Protein AF-A0A7H9E977-F1 (afdb_monomer)

InterPro domains:
  IPR008254 Flavodoxin/nitric oxide synthase [PF12682] (4-131)
  IPR029039 Flavoprotein-like superfamily [G3DSA:3.40.50.360] (1-147)
  IPR029039 Flavoprotein-like superfamily [SSF52218] (1-100)

pLDDT: mean 93.68, std 6.06, range [58.22, 98.62]

Secondary structure (DSSP, 8-state):
---EEEEE--SSSHHHHHHHHHHHHHT-EEEE--B-TTSS-SSHHHHHHHHHHHHHH--PPPB-S----GGG-SEEEEEEEEETTEE-HHHHHHHHHTTT--SEEEEEEE-SSSSHHHHHHHHHHHHTTSEEEEEEES-HHHHHHHH-

Structure (mmCIF, N/CA/C/O backbone):
data_AF-A0A7H9E977-F1
#
_entry.id   AF-A0A7H9E977-F1
#
loop_
_atom_site.group_PDB
_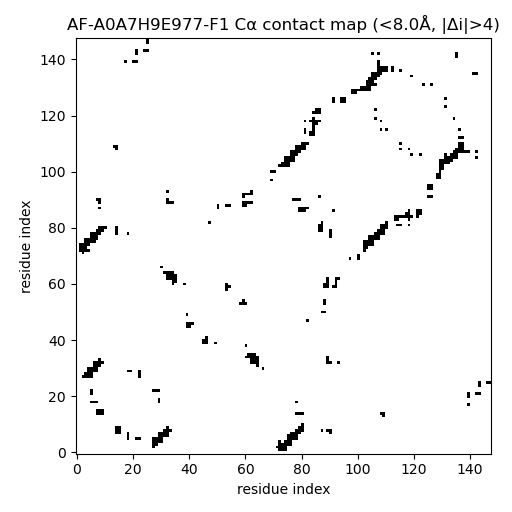atom_site.id
_atom_site.type_symbol
_atom_site.label_atom_id
_atom_site.label_alt_id
_atom_site.label_comp_id
_atom_site.label_asym_id
_atom_site.label_entity_id
_atom_site.label_seq_id
_atom_site.pdbx_PDB_ins_code
_atom_site.Cartn_x
_atom_site.Cartn_y
_atom_site.Cartn_z
_atom_site.occupancy
_atom_site.B_iso_or_equiv
_atom_site.auth_seq_id
_atom_site.auth_comp_id
_atom_site.auth_asym_id
_atom_site.auth_atom_id
_atom_site.pdbx_PDB_model_num
ATOM 1 N N . MET A 1 1 ? -16.018 -0.946 19.462 1.00 58.22 1 MET A N 1
ATOM 2 C CA . MET A 1 1 ? -14.561 -0.919 19.210 1.00 58.22 1 MET A CA 1
ATOM 3 C C . MET A 1 1 ? -14.410 -0.985 17.707 1.00 58.22 1 MET A C 1
ATOM 5 O O . MET A 1 1 ? -15.083 -1.826 17.132 1.00 58.22 1 MET A O 1
ATOM 9 N N . THR A 1 2 ? -13.644 -0.088 17.088 1.00 81.06 2 THR A N 1
ATOM 10 C CA . THR A 1 2 ? -13.470 -0.091 15.628 1.00 81.06 2 THR A CA 1
ATOM 11 C C . THR A 1 2 ? -12.459 -1.158 15.230 1.00 81.06 2 THR A C 1
ATOM 13 O O . THR A 1 2 ? -11.313 -1.094 15.681 1.00 81.0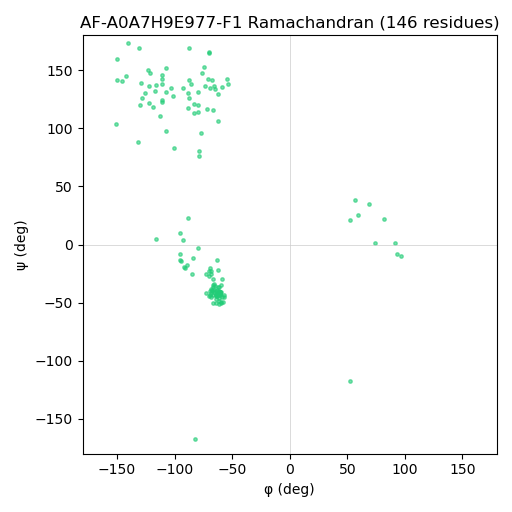6 2 THR A O 1
ATOM 16 N N . ASN A 1 3 ? -12.853 -2.128 14.409 1.00 92.81 3 ASN A N 1
ATOM 17 C CA . ASN A 1 3 ? -11.943 -3.149 13.908 1.00 92.81 3 ASN A CA 1
ATOM 18 C C . ASN A 1 3 ? -11.181 -2.608 12.694 1.00 92.81 3 ASN A C 1
ATOM 20 O O . ASN A 1 3 ? -11.779 -2.197 11.702 1.00 92.81 3 ASN A O 1
ATOM 24 N N . THR A 1 4 ? -9.853 -2.583 12.783 1.00 95.69 4 THR A N 1
ATOM 25 C CA . THR A 1 4 ? -8.988 -2.012 11.745 1.00 95.69 4 THR A CA 1
ATOM 26 C C . THR A 1 4 ? -8.109 -3.097 11.141 1.00 95.69 4 THR A C 1
ATOM 28 O O . THR A 1 4 ? -7.522 -3.902 11.869 1.00 95.69 4 THR A O 1
ATOM 31 N N . LEU A 1 5 ? -7.975 -3.078 9.817 1.00 97.25 5 LEU A N 1
ATOM 32 C CA . LEU A 1 5 ? -6.972 -3.841 9.084 1.00 97.25 5 LEU A CA 1
ATOM 33 C C . LEU A 1 5 ? -5.833 -2.920 8.654 1.00 97.25 5 LEU A C 1
ATOM 35 O O . LEU A 1 5 ? -6.070 -1.843 8.118 1.00 97.25 5 LEU A O 1
ATOM 39 N N . VAL A 1 6 ? -4.593 -3.358 8.836 1.00 97.62 6 VAL A N 1
ATOM 40 C CA . VAL A 1 6 ? -3.413 -2.730 8.238 1.00 97.62 6 VAL A CA 1
ATOM 41 C C . VAL A 1 6 ? -2.911 -3.643 7.130 1.00 97.62 6 VAL A C 1
ATOM 43 O O . VAL A 1 6 ? -2.215 -4.623 7.388 1.00 97.62 6 VAL A O 1
ATOM 46 N N . ALA A 1 7 ? -3.293 -3.333 5.896 1.00 98.38 7 ALA A N 1
ATOM 47 C CA . ALA A 1 7 ? -2.808 -3.991 4.695 1.00 98.38 7 ALA A CA 1
ATOM 48 C C . ALA A 1 7 ? -1.545 -3.278 4.201 1.00 98.38 7 ALA A C 1
ATOM 50 O O . ALA A 1 7 ? -1.536 -2.054 4.079 1.00 98.38 7 ALA A O 1
ATOM 51 N N . TYR A 1 8 ? -0.469 -4.009 3.908 1.00 98.56 8 TYR A N 1
ATOM 52 C CA . TYR A 1 8 ? 0.758 -3.384 3.420 1.00 98.56 8 TYR A CA 1
ATOM 53 C C . TYR A 1 8 ? 1.484 -4.199 2.357 1.00 98.56 8 TYR A C 1
ATOM 55 O O . TYR A 1 8 ? 1.553 -5.420 2.440 1.00 98.56 8 TYR A O 1
ATOM 63 N N . TYR A 1 9 ? 2.107 -3.511 1.404 1.00 98.31 9 TYR A N 1
ATOM 64 C CA . TYR A 1 9 ? 3.117 -4.084 0.513 1.00 98.31 9 TYR A CA 1
ATOM 65 C C . TYR A 1 9 ? 4.488 -3.494 0.838 1.00 98.31 9 TYR A C 1
ATOM 67 O O . TYR A 1 9 ? 4.602 -2.309 1.145 1.00 98.31 9 TYR A O 1
ATOM 75 N N . SER A 1 10 ? 5.549 -4.298 0.764 1.00 96.69 10 SER A N 1
ATOM 76 C CA . SER A 1 10 ? 6.894 -3.848 1.118 1.00 96.69 10 SER A CA 1
ATOM 77 C C . SER A 1 10 ? 7.973 -4.599 0.342 1.00 96.69 10 SER A C 1
ATOM 79 O O . SER A 1 10 ? 8.344 -5.703 0.725 1.00 96.69 10 SER A O 1
ATOM 81 N N . LEU A 1 11 ? 8.554 -3.959 -0.678 1.00 94.19 11 LEU A N 1
ATOM 82 C CA . LEU A 1 11 ? 9.637 -4.559 -1.468 1.00 94.19 11 LEU A CA 1
ATOM 83 C C . LEU A 1 11 ? 10.948 -4.709 -0.671 1.00 94.19 11 LEU A C 1
ATOM 85 O O . LEU A 1 11 ? 11.598 -5.743 -0.738 1.00 94.19 11 LEU A O 1
ATOM 89 N N . THR A 1 12 ? 11.339 -3.688 0.102 1.00 91.75 12 THR A N 1
ATOM 90 C CA . THR A 1 12 ? 12.651 -3.633 0.792 1.00 91.75 12 THR A CA 1
ATOM 91 C C . THR A 1 12 ? 12.562 -3.617 2.322 1.00 91.75 12 THR A C 1
ATOM 93 O O . THR A 1 12 ? 13.568 -3.488 3.014 1.00 91.75 12 THR A O 1
ATOM 96 N N . GLY A 1 13 ? 11.357 -3.745 2.879 1.00 94.06 13 GLY A N 1
ATOM 97 C CA . GLY A 1 13 ? 11.123 -3.868 4.325 1.00 94.06 13 GLY A CA 1
ATOM 98 C C . GLY A 1 13 ? 10.771 -2.567 5.057 1.00 94.06 13 GLY A C 1
ATOM 99 O O . GLY A 1 13 ? 10.369 -2.628 6.217 1.00 94.06 13 GLY A O 1
ATOM 100 N N . ASN A 1 14 ? 10.882 -1.396 4.423 1.00 92.56 14 ASN A N 1
ATOM 101 C CA . ASN A 1 14 ? 10.586 -0.114 5.083 1.00 92.56 14 ASN A CA 1
ATOM 102 C C . ASN A 1 14 ? 9.098 0.033 5.426 1.00 92.56 14 ASN A C 1
ATOM 104 O O . ASN A 1 14 ? 8.751 0.291 6.577 1.00 92.56 14 ASN A O 1
ATOM 108 N N . THR A 1 15 ? 8.216 -0.212 4.458 1.00 95.44 15 THR A N 1
ATOM 109 C CA . THR A 1 15 ? 6.762 -0.155 4.666 1.00 95.44 15 THR A CA 1
ATOM 110 C C . THR A 1 15 ? 6.300 -1.197 5.684 1.00 95.44 15 THR A C 1
ATOM 112 O O . THR A 1 15 ? 5.456 -0.899 6.525 1.00 95.44 15 THR A O 1
ATOM 115 N N . LYS A 1 16 ? 6.923 -2.387 5.691 1.00 96.69 16 LYS A N 1
ATOM 116 C CA . LYS A 1 16 ? 6.665 -3.430 6.695 1.00 96.69 16 LYS A CA 1
ATOM 117 C C . LYS A 1 16 ? 6.902 -2.925 8.116 1.00 96.69 16 LYS A C 1
ATOM 119 O O . LYS A 1 16 ? 6.070 -3.170 8.984 1.00 96.69 16 LYS A O 1
ATOM 124 N N . LYS A 1 17 ? 8.009 -2.218 8.363 1.00 94.00 17 LYS A N 1
ATOM 125 C CA . LYS A 1 17 ? 8.326 -1.676 9.696 1.00 94.00 17 LYS A CA 1
ATOM 126 C C . LYS A 1 17 ? 7.235 -0.723 10.189 1.00 94.00 17 LYS A C 1
ATOM 128 O O . LYS A 1 17 ? 6.720 -0.933 11.281 1.00 94.00 17 LYS A O 1
ATOM 133 N N . ILE A 1 18 ? 6.835 0.241 9.357 1.00 92.62 18 ILE A N 1
ATOM 134 C CA . ILE A 1 18 ? 5.792 1.221 9.701 1.00 92.62 18 ILE A CA 1
ATOM 135 C C . ILE A 1 18 ? 4.431 0.544 9.914 1.00 92.62 18 ILE A C 1
ATOM 137 O O . ILE A 1 18 ? 3.752 0.826 10.897 1.00 92.62 18 ILE A O 1
ATOM 141 N N . ALA A 1 19 ? 4.045 -0.400 9.053 1.00 95.38 19 ALA A N 1
ATOM 142 C CA . ALA A 1 19 ? 2.784 -1.127 9.204 1.00 95.38 19 ALA A CA 1
ATOM 143 C C . ALA A 1 19 ? 2.718 -1.918 10.526 1.00 95.38 19 ALA A C 1
ATOM 145 O O . ALA A 1 19 ? 1.695 -1.904 11.212 1.00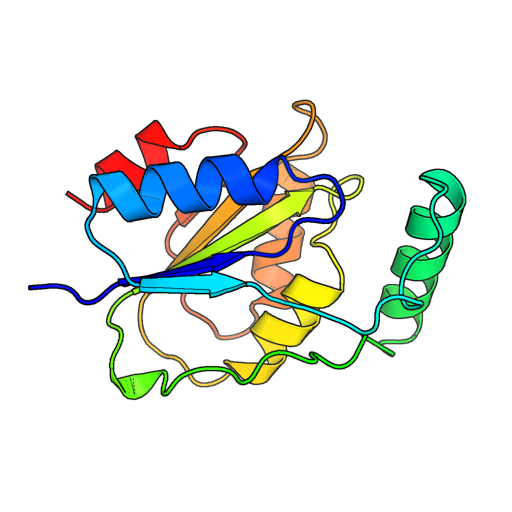 95.38 19 ALA A O 1
ATOM 146 N N . ASN A 1 20 ? 3.825 -2.563 10.913 1.00 95.38 20 ASN A N 1
ATOM 147 C CA . ASN A 1 20 ? 3.931 -3.274 12.189 1.00 95.38 20 ASN A CA 1
ATOM 148 C C . ASN A 1 20 ? 3.858 -2.323 13.390 1.00 95.38 20 ASN A C 1
ATOM 150 O O . ASN A 1 20 ? 3.216 -2.647 14.387 1.00 95.38 20 ASN A O 1
ATOM 154 N N . GLU A 1 21 ? 4.505 -1.161 13.306 1.00 93.62 21 GLU A N 1
ATOM 155 C CA . GLU A 1 21 ? 4.466 -0.146 14.360 1.00 93.62 21 GLU A CA 1
ATOM 156 C C . GLU A 1 21 ? 3.041 0.356 14.600 1.00 93.62 21 GLU A C 1
ATOM 158 O O . GLU A 1 21 ? 2.548 0.286 15.726 1.00 93.62 21 GLU A O 1
ATOM 163 N N . ILE A 1 22 ? 2.348 0.761 13.532 1.00 92.56 22 ILE A N 1
ATOM 164 C CA . ILE A 1 22 ? 0.958 1.218 13.604 1.00 92.56 22 ILE A CA 1
ATOM 165 C C . ILE A 1 22 ? 0.078 0.124 14.202 1.00 92.56 22 ILE A C 1
ATOM 167 O O . ILE A 1 22 ? -0.654 0.378 15.158 1.00 92.56 22 ILE A O 1
ATOM 171 N N . SER A 1 23 ? 0.189 -1.105 13.685 1.00 94.00 23 SER A N 1
ATOM 172 C CA . SER A 1 23 ? -0.627 -2.226 14.150 1.00 94.00 23 SER A CA 1
ATOM 173 C C . SER A 1 23 ? -0.419 -2.533 15.629 1.00 94.00 23 SER A C 1
ATOM 175 O O . SER A 1 23 ? -1.392 -2.732 16.358 1.00 94.00 23 SER A O 1
ATOM 177 N N . LYS A 1 24 ? 0.828 -2.475 16.105 1.00 93.88 24 LYS A N 1
ATOM 178 C CA . LYS A 1 24 ? 1.157 -2.660 17.519 1.00 93.88 24 LYS A CA 1
ATOM 179 C C . LYS A 1 24 ? 0.542 -1.580 18.410 1.00 93.88 24 LYS A C 1
ATOM 181 O O . LYS A 1 24 ? 0.115 -1.898 19.516 1.00 93.88 24 LYS A O 1
ATOM 186 N N . VAL A 1 25 ? 0.523 -0.324 17.961 1.00 93.25 25 VAL A N 1
ATOM 187 C CA . VAL A 1 25 ? 0.008 0.801 18.757 1.00 93.25 25 VAL A CA 1
ATOM 188 C C . VAL A 1 25 ? -1.515 0.764 18.867 1.00 93.25 25 VAL A C 1
ATOM 190 O O . VAL A 1 25 ? -2.045 0.994 19.951 1.00 93.25 25 VAL A O 1
ATOM 193 N N . ILE A 1 26 ? -2.217 0.456 17.774 1.00 91.38 26 ILE A N 1
ATOM 194 C CA . ILE A 1 26 ? -3.690 0.495 17.740 1.00 91.38 26 ILE A CA 1
ATOM 195 C C . ILE A 1 26 ? -4.348 -0.867 18.014 1.00 91.38 26 ILE A C 1
ATOM 197 O O . ILE A 1 26 ? -5.567 -0.939 18.137 1.00 91.38 26 ILE A O 1
ATOM 201 N N . GLY A 1 27 ? -3.566 -1.950 18.089 1.00 93.12 27 GLY A N 1
ATOM 202 C CA . GLY A 1 27 ? -4.076 -3.309 18.295 1.00 93.12 27 GLY A CA 1
ATOM 203 C C . GLY A 1 27 ? -4.865 -3.863 17.102 1.00 93.12 27 GLY A C 1
ATOM 204 O O . GLY A 1 27 ? -5.849 -4.571 17.299 1.00 93.12 27 GLY A O 1
ATOM 205 N N . SER A 1 28 ? -4.470 -3.523 15.872 1.00 94.12 28 SER A N 1
ATOM 206 C CA . SER A 1 28 ? -5.166 -3.935 14.643 1.00 94.12 28 SER A CA 1
ATOM 207 C C . SER A 1 28 ? -4.697 -5.284 14.100 1.00 94.12 28 SER A C 1
ATOM 209 O O . SER A 1 28 ? -3.657 -5.816 14.491 1.00 94.12 28 SER A O 1
ATOM 211 N N . ASN A 1 29 ? -5.438 -5.824 13.130 1.00 96.00 29 ASN A N 1
ATOM 212 C CA . ASN A 1 29 ? -4.953 -6.932 12.312 1.00 96.00 29 ASN A CA 1
ATOM 213 C C . ASN A 1 29 ? -3.942 -6.434 11.277 1.00 96.00 29 ASN A C 1
ATOM 215 O O . ASN A 1 29 ? -4.061 -5.324 10.761 1.00 96.00 29 ASN A O 1
ATOM 219 N N . LEU A 1 30 ? -2.973 -7.284 10.947 1.00 97.12 30 LEU A N 1
ATOM 220 C CA . LEU A 1 30 ? -1.939 -6.997 9.964 1.00 97.12 30 LEU A CA 1
ATOM 221 C C . LEU A 1 30 ? -2.061 -7.975 8.792 1.00 97.12 30 LEU A C 1
ATOM 223 O O . LEU A 1 30 ? -2.157 -9.184 9.001 1.00 97.12 30 LEU A O 1
ATOM 227 N N . PHE A 1 31 ? -2.030 -7.453 7.570 1.00 98.31 31 PHE A N 1
ATOM 228 C CA . PHE A 1 31 ? -2.097 -8.229 6.338 1.00 98.31 31 PHE A CA 1
ATOM 229 C C . PHE A 1 31 ? -0.980 -7.813 5.381 1.00 98.31 31 PHE A C 1
ATOM 231 O O . PHE A 1 31 ? -0.887 -6.657 4.972 1.00 98.31 31 PHE A O 1
ATOM 238 N N . GLU A 1 32 ? -0.119 -8.763 5.020 1.00 98.44 32 GLU A N 1
ATOM 239 C CA . GLU A 1 32 ? 0.936 -8.545 4.031 1.00 98.44 32 GLU A CA 1
ATOM 240 C C . GLU A 1 32 ? 0.388 -8.847 2.629 1.00 98.44 32 GLU A C 1
ATOM 242 O O . GLU A 1 32 ? -0.011 -9.969 2.306 1.00 98.44 32 GLU A O 1
ATOM 247 N N . ILE A 1 33 ? 0.370 -7.825 1.780 1.00 98.62 33 ILE A N 1
ATOM 248 C CA . ILE A 1 33 ? 0.118 -7.941 0.348 1.00 98.62 33 ILE A CA 1
ATOM 249 C C . ILE A 1 33 ? 1.366 -8.586 -0.255 1.00 98.62 33 ILE A C 1
ATOM 251 O O . ILE A 1 33 ? 2.459 -8.021 -0.193 1.00 98.62 33 ILE A O 1
ATOM 255 N N . THR A 1 34 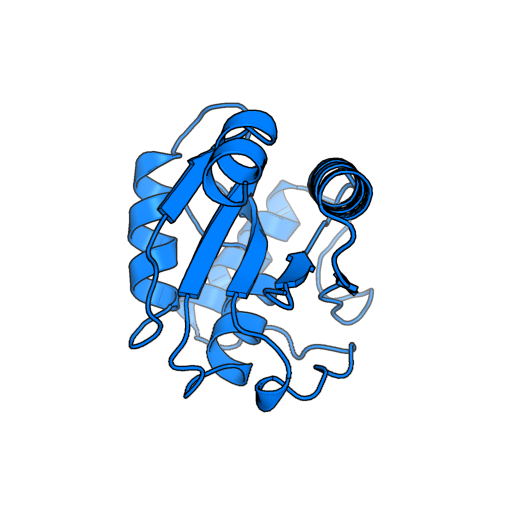? 1.211 -9.779 -0.824 1.00 98.19 34 THR A N 1
ATOM 256 C CA . THR A 1 34 ? 2.314 -10.548 -1.415 1.00 98.19 34 THR A CA 1
ATOM 257 C C . THR A 1 34 ? 2.021 -10.860 -2.872 1.00 98.19 34 THR A C 1
ATOM 259 O O . THR A 1 34 ? 0.864 -10.984 -3.264 1.00 98.19 34 THR A O 1
ATOM 262 N N . VAL A 1 35 ? 3.080 -10.975 -3.666 1.00 98.06 35 VAL A N 1
ATOM 263 C CA . VAL A 1 35 ? 3.060 -11.392 -5.073 1.00 98.06 35 VAL A CA 1
ATOM 264 C C . VAL A 1 35 ? 4.111 -12.485 -5.263 1.00 98.06 35 VAL A C 1
ATOM 266 O O . VAL A 1 35 ? 4.938 -12.707 -4.372 1.00 98.06 35 VAL A O 1
ATOM 269 N N . ALA A 1 36 ? 4.106 -13.162 -6.413 1.00 97.50 36 ALA A N 1
ATOM 270 C CA . ALA A 1 36 ? 5.102 -14.186 -6.717 1.00 97.50 36 ALA A CA 1
ATOM 271 C C . ALA A 1 36 ? 6.535 -13.632 -6.582 1.00 97.50 36 ALA A C 1
ATOM 273 O O . ALA A 1 36 ? 6.798 -12.478 -6.928 1.00 97.50 36 ALA A O 1
ATOM 274 N N . ALA A 1 37 ? 7.463 -14.443 -6.069 1.00 93.00 37 ALA A N 1
ATOM 275 C CA . ALA A 1 37 ? 8.818 -13.996 -5.727 1.00 93.00 37 ALA A CA 1
ATOM 276 C C . ALA A 1 37 ? 9.629 -13.478 -6.933 1.00 93.00 37 ALA A C 1
ATOM 278 O O . ALA A 1 37 ? 10.567 -12.709 -6.755 1.00 93.00 37 ALA A O 1
ATOM 279 N N . ASP A 1 38 ? 9.261 -13.883 -8.146 1.00 93.94 38 ASP A N 1
ATOM 280 C CA . ASP A 1 38 ? 9.853 -13.478 -9.422 1.00 93.94 38 ASP A CA 1
ATOM 281 C C . ASP A 1 38 ? 9.149 -12.275 -10.077 1.00 93.94 38 ASP A C 1
ATOM 283 O O . ASP A 1 38 ? 9.536 -11.857 -11.167 1.00 93.94 38 ASP A O 1
ATOM 287 N N . THR A 1 39 ? 8.149 -11.679 -9.413 1.00 96.19 39 THR A N 1
ATOM 288 C CA . THR A 1 39 ? 7.393 -10.529 -9.944 1.00 96.19 39 THR A CA 1
ATOM 289 C C . THR A 1 39 ? 8.280 -9.306 -10.164 1.00 96.19 39 THR A C 1
ATOM 291 O O . THR A 1 39 ? 8.109 -8.598 -11.156 1.00 96.19 39 THR A O 1
ATOM 294 N N . PHE A 1 40 ? 9.205 -9.033 -9.239 1.00 96.19 40 PHE A N 1
ATOM 295 C CA . PHE A 1 40 ? 10.124 -7.902 -9.336 1.00 96.19 40 PHE A CA 1
ATOM 296 C C . PHE A 1 40 ? 11.576 -8.381 -9.298 1.00 96.19 40 PHE A C 1
ATOM 298 O O . PHE A 1 40 ? 11.923 -9.229 -8.473 1.00 96.19 40 PHE A O 1
ATOM 305 N N . PRO A 1 41 ? 12.444 -7.835 -10.162 1.00 93.00 41 PRO A N 1
ATOM 306 C CA . PRO A 1 41 ? 13.872 -8.105 -10.116 1.00 93.00 41 PRO A CA 1
ATOM 307 C C . PRO A 1 41 ? 14.513 -7.460 -8.878 1.00 93.00 41 PRO A C 1
ATOM 309 O O . PRO A 1 41 ? 13.965 -6.553 -8.261 1.00 93.00 41 PRO A O 1
ATOM 312 N N . ASN A 1 42 ? 15.736 -7.873 -8.544 1.00 87.44 42 ASN A N 1
ATOM 313 C CA . ASN A 1 42 ? 16.471 -7.307 -7.402 1.00 87.44 42 ASN A CA 1
ATOM 314 C C . ASN A 1 42 ? 16.924 -5.850 -7.624 1.00 87.44 42 ASN A C 1
ATOM 316 O O . ASN A 1 42 ? 17.254 -5.149 -6.668 1.00 87.44 42 ASN A O 1
ATOM 320 N N . GLY A 1 43 ? 16.995 -5.410 -8.883 1.00 88.12 43 GLY A N 1
ATOM 321 C CA . GLY A 1 43 ? 17.441 -4.075 -9.261 1.00 88.12 43 GLY A CA 1
ATOM 322 C C . GLY A 1 43 ? 16.310 -3.046 -9.220 1.00 88.12 43 GLY A C 1
ATOM 323 O O . GLY A 1 43 ? 15.176 -3.313 -9.625 1.00 88.12 43 GLY A O 1
ATOM 324 N N . MET A 1 44 ? 16.616 -1.853 -8.703 1.00 86.19 44 MET A N 1
ATOM 325 C CA . MET A 1 44 ? 15.633 -0.777 -8.530 1.00 86.19 44 MET A CA 1
ATOM 326 C C . MET A 1 44 ? 15.136 -0.223 -9.872 1.00 86.19 44 MET A C 1
ATOM 328 O O . MET A 1 44 ? 13.948 0.059 -10.006 1.00 86.19 44 MET A O 1
ATOM 332 N N . PHE A 1 45 ? 16.024 -0.083 -10.861 1.00 89.75 45 PHE A N 1
ATOM 333 C CA . PHE A 1 45 ? 15.662 0.435 -12.183 1.00 89.75 45 PHE A CA 1
ATOM 334 C C . PHE A 1 45 ? 14.796 -0.564 -12.947 1.00 89.75 45 PHE A C 1
ATOM 336 O O . PHE A 1 45 ? 13.747 -0.207 -13.469 1.00 89.75 45 PHE A O 1
ATOM 343 N N . GLU A 1 46 ? 15.175 -1.834 -12.915 1.00 93.44 46 GLU A N 1
ATOM 344 C CA . GLU A 1 46 ? 14.445 -2.916 -13.558 1.00 93.44 46 GLU A CA 1
ATOM 345 C C . GLU A 1 46 ? 13.078 -3.126 -12.890 1.00 93.44 46 GLU A C 1
ATOM 347 O O . GLU A 1 46 ? 12.080 -3.357 -13.569 1.00 93.44 46 GLU A O 1
ATOM 352 N N . THR A 1 47 ? 12.995 -2.971 -11.562 1.00 94.06 47 THR A N 1
ATOM 353 C CA . THR A 1 47 ? 11.712 -2.957 -10.842 1.00 94.06 47 THR A CA 1
ATOM 354 C C . THR A 1 47 ? 10.825 -1.809 -11.315 1.00 94.06 47 THR A C 1
ATOM 356 O O . THR A 1 47 ? 9.628 -2.007 -11.528 1.00 94.06 47 THR A O 1
ATOM 359 N N . ALA A 1 48 ? 11.398 -0.615 -11.493 1.00 93.06 48 ALA A N 1
ATOM 360 C CA . ALA A 1 48 ? 10.658 0.542 -11.981 1.00 93.06 48 ALA A CA 1
ATOM 361 C C . ALA A 1 48 ? 10.137 0.324 -13.412 1.00 93.06 48 ALA A C 1
ATOM 363 O O . ALA A 1 48 ? 8.986 0.662 -13.689 1.00 93.06 48 ALA A O 1
ATOM 364 N N . ASP A 1 49 ? 10.933 -0.288 -14.293 1.00 95.88 49 ASP A N 1
ATOM 365 C CA . ASP A 1 49 ? 10.518 -0.624 -15.660 1.00 95.88 49 ASP A CA 1
ATOM 366 C C . ASP A 1 49 ? 9.376 -1.648 -15.676 1.00 95.88 49 ASP A C 1
ATOM 368 O O . ASP A 1 49 ? 8.375 -1.445 -16.370 1.00 95.88 49 ASP A O 1
ATOM 372 N N . VAL A 1 50 ? 9.469 -2.702 -14.856 1.00 97.31 50 VAL A N 1
ATOM 373 C CA . VAL A 1 50 ? 8.393 -3.693 -14.696 1.00 97.31 50 VAL A CA 1
ATOM 374 C C . VAL A 1 50 ? 7.114 -3.026 -14.193 1.00 97.31 50 VAL A C 1
ATOM 376 O O . VAL A 1 50 ? 6.054 -3.193 -14.796 1.00 97.31 50 VAL A O 1
ATOM 379 N N . ALA A 1 51 ? 7.198 -2.226 -13.128 1.00 96.50 51 ALA A N 1
ATOM 380 C CA . ALA A 1 51 ? 6.041 -1.529 -12.574 1.00 96.50 51 ALA A CA 1
ATOM 381 C C . ALA A 1 51 ? 5.406 -0.572 -13.597 1.00 96.50 51 ALA A C 1
ATOM 383 O O . ALA A 1 51 ? 4.181 -0.507 -13.718 1.00 96.50 51 ALA A O 1
ATOM 384 N N . LYS A 1 52 ? 6.225 0.144 -14.374 1.00 95.81 52 LYS A N 1
ATOM 385 C CA . LYS A 1 52 ? 5.758 1.046 -15.430 1.00 95.81 52 LYS A CA 1
ATOM 386 C C . LYS A 1 52 ? 5.007 0.294 -16.527 1.00 95.81 52 LYS A C 1
ATOM 388 O O . LYS A 1 52 ? 3.941 0.751 -16.941 1.00 95.81 52 LYS A O 1
ATOM 393 N N . GLU A 1 53 ? 5.521 -0.847 -16.979 1.00 97.69 53 GLU A N 1
ATOM 394 C CA . GLU A 1 53 ? 4.859 -1.655 -18.009 1.00 97.69 53 GLU A CA 1
ATOM 395 C C . GLU A 1 53 ? 3.555 -2.283 -17.492 1.00 97.69 53 GLU A C 1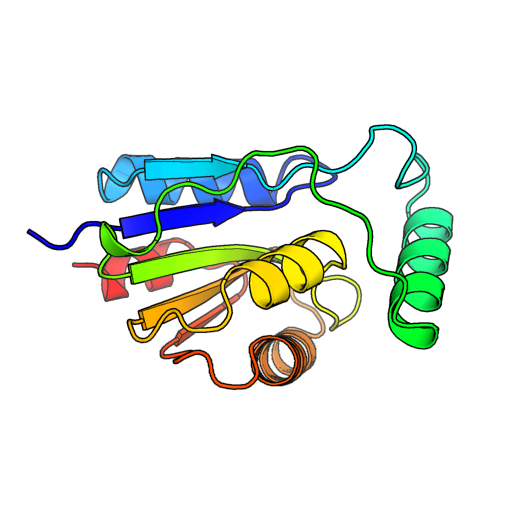
ATOM 397 O O . GLU A 1 53 ? 2.532 -2.228 -18.177 1.00 97.69 53 GLU A O 1
ATOM 402 N N . GLN A 1 54 ? 3.542 -2.792 -16.255 1.00 97.88 54 GLN A N 1
ATOM 403 C CA . GLN A 1 54 ? 2.329 -3.300 -15.599 1.00 97.88 54 GLN A CA 1
ATOM 404 C C . GLN A 1 54 ? 1.236 -2.226 -15.523 1.00 97.88 54 GLN A C 1
ATOM 406 O O . GLN A 1 54 ? 0.076 -2.493 -15.833 1.00 97.88 54 GLN A O 1
ATOM 411 N N . ARG A 1 55 ? 1.597 -0.985 -15.171 1.00 95.12 55 ARG A N 1
ATOM 412 C CA . ARG A 1 55 ? 0.648 0.138 -15.135 1.00 95.12 55 ARG A CA 1
ATOM 413 C C . ARG A 1 55 ? 0.162 0.536 -16.522 1.00 95.12 55 ARG A C 1
ATOM 415 O O . ARG A 1 55 ? -1.032 0.731 -16.712 1.00 95.12 55 ARG A O 1
ATOM 422 N N . LYS A 1 56 ? 1.072 0.631 -17.493 1.00 95.81 56 LYS A N 1
ATOM 423 C CA . LYS A 1 56 ? 0.748 0.998 -18.878 1.00 95.81 56 LYS A CA 1
ATOM 424 C C . LYS A 1 56 ? -0.203 -0.002 -19.535 1.00 95.81 56 LYS A C 1
ATOM 426 O O . LYS A 1 56 ? -1.081 0.397 -20.291 1.00 95.81 56 LYS A O 1
ATOM 431 N N . THR A 1 57 ? -0.003 -1.291 -19.279 1.00 96.94 57 THR A N 1
ATOM 432 C CA . THR A 1 57 ? -0.806 -2.370 -19.874 1.00 96.94 57 THR A CA 1
ATOM 433 C C . THR A 1 57 ? -2.041 -2.722 -19.050 1.00 96.94 57 THR A C 1
ATOM 435 O O . THR A 1 57 ? -2.944 -3.375 -19.562 1.00 96.94 57 THR A O 1
ATOM 438 N N . GLY A 1 58 ? -2.084 -2.323 -17.777 1.00 95.12 58 GLY A N 1
ATOM 439 C CA . GLY A 1 58 ? -3.093 -2.772 -16.820 1.00 95.12 58 GLY A CA 1
ATOM 440 C C . GLY A 1 58 ? -2.891 -4.213 -16.331 1.00 95.12 58 GLY A C 1
ATOM 441 O O . GLY A 1 58 ? -3.684 -4.675 -15.508 1.00 95.12 58 GLY A O 1
ATOM 442 N N . ASN A 1 59 ? -1.839 -4.906 -16.787 1.00 96.69 59 ASN A N 1
ATOM 443 C CA . ASN A 1 59 ? -1.481 -6.259 -16.360 1.00 96.69 59 ASN A CA 1
ATOM 444 C C . ASN A 1 59 ? -0.777 -6.207 -15.002 1.00 96.69 59 ASN A C 1
ATOM 446 O O . ASN A 1 59 ? 0.447 -6.287 -14.901 1.00 96.69 59 ASN A O 1
ATOM 450 N N . LEU A 1 60 ? -1.569 -6.009 -13.956 1.00 98.00 60 LEU A N 1
ATOM 451 C CA . LEU A 1 60 ? -1.094 -5.947 -12.580 1.00 98.00 60 LEU A CA 1
ATOM 452 C C . LEU A 1 60 ? -0.734 -7.346 -12.044 1.00 98.00 60 LEU A C 1
ATOM 454 O O . LEU A 1 60 ? -1.300 -8.341 -12.504 1.00 98.00 60 LEU A O 1
ATOM 458 N N . PRO A 1 61 ? 0.199 -7.446 -11.080 1.00 97.69 61 PRO A N 1
ATOM 459 C CA . PRO A 1 61 ? 0.603 -8.733 -10.529 1.00 97.69 61 PRO A CA 1
ATOM 460 C C . PRO A 1 61 ? -0.513 -9.362 -9.689 1.00 97.69 61 PRO A C 1
ATOM 462 O O . PRO A 1 61 ? -1.101 -8.709 -8.831 1.00 97.69 61 PRO A O 1
ATOM 465 N N . SER A 1 62 ? -0.769 -10.655 -9.885 1.00 97.31 62 SER A N 1
ATOM 466 C CA . SER A 1 62 ? -1.708 -11.394 -9.040 1.00 97.31 62 SER A CA 1
ATOM 467 C C . SER A 1 62 ? -1.188 -11.503 -7.608 1.00 97.31 62 SER A C 1
ATOM 469 O O . SER A 1 62 ? -0.015 -11.817 -7.382 1.00 97.31 62 SER A O 1
ATOM 471 N N . LEU A 1 63 ? -2.076 -11.277 -6.640 1.00 98.25 63 LEU A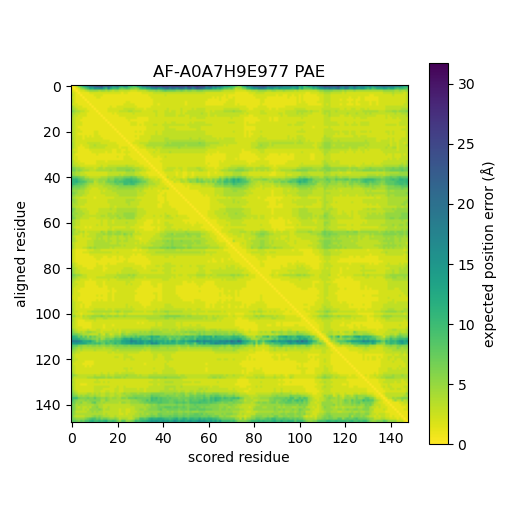 N 1
ATOM 472 C CA . LEU A 1 63 ? -1.742 -11.439 -5.234 1.00 98.25 63 LEU A CA 1
ATOM 473 C C . LEU A 1 63 ? -1.636 -12.922 -4.872 1.00 98.25 63 LEU A C 1
ATOM 475 O O . LEU A 1 63 ? -2.471 -13.737 -5.260 1.00 98.25 63 LEU A O 1
ATOM 479 N N . THR A 1 64 ? -0.608 -13.267 -4.103 1.00 97.88 64 THR A N 1
ATOM 480 C CA . THR A 1 64 ? -0.423 -14.611 -3.536 1.00 97.88 64 THR A CA 1
ATOM 481 C C . THR A 1 64 ? -0.988 -14.734 -2.125 1.00 97.88 64 THR A C 1
ATOM 483 O O . THR A 1 64 ? -1.124 -15.845 -1.619 1.00 97.88 64 THR A O 1
ATOM 486 N N . SER A 1 65 ? -1.307 -13.613 -1.470 1.00 94.56 65 SER A N 1
ATOM 487 C CA . SER A 1 65 ? -1.951 -13.613 -0.158 1.00 94.56 65 SER A CA 1
ATOM 488 C C . SER A 1 65 ? -3.471 -13.678 -0.279 1.00 94.56 65 SER A C 1
ATOM 490 O O . SER A 1 65 ? -4.078 -13.053 -1.145 1.00 94.56 65 SER A O 1
ATOM 492 N N . HIS A 1 66 ? -4.094 -14.431 0.628 1.00 94.38 66 HIS A N 1
ATOM 493 C CA . HIS A 1 66 ? -5.546 -14.542 0.709 1.00 94.38 66 HIS A CA 1
ATOM 494 C C . HIS A 1 66 ? -6.119 -13.368 1.493 1.00 94.38 66 HIS A C 1
ATOM 496 O O . HIS A 1 66 ? -5.883 -13.244 2.695 1.00 94.38 66 HIS A O 1
ATOM 502 N N . ILE A 1 67 ? -6.863 -12.515 0.796 1.00 93.88 67 ILE A N 1
ATOM 503 C CA . ILE A 1 67 ? -7.506 -11.343 1.377 1.00 93.88 67 ILE A CA 1
ATOM 504 C C . ILE A 1 67 ? -8.528 -11.791 2.441 1.00 93.88 67 ILE A C 1
ATOM 506 O O . ILE A 1 67 ? -9.339 -12.676 2.159 1.00 93.88 67 ILE A O 1
ATOM 510 N N . PRO A 1 68 ? -8.487 -11.227 3.665 1.00 93.50 68 PRO A N 1
ATOM 511 C CA . PRO A 1 68 ? -9.440 -11.569 4.716 1.00 93.50 68 PRO A CA 1
ATOM 512 C C . PRO A 1 68 ? -10.845 -11.032 4.414 1.00 93.50 68 PRO A C 1
ATOM 514 O O . PRO A 1 68 ? -11.035 -10.155 3.575 1.00 93.50 68 PRO A O 1
ATOM 517 N N . GLU A 1 69 ? -11.837 -11.532 5.148 1.00 93.50 69 GLU A N 1
ATOM 518 C CA . GLU A 1 69 ? -13.231 -11.098 5.039 1.00 93.50 69 GLU A CA 1
ATOM 519 C C . GLU A 1 69 ? -13.379 -9.605 5.406 1.00 93.50 69 GLU A C 1
ATOM 521 O O . GLU A 1 69 ? -13.322 -9.221 6.581 1.00 93.50 69 GLU A O 1
ATOM 526 N N . MET A 1 70 ? -13.583 -8.756 4.393 1.00 94.00 70 MET A N 1
ATOM 527 C CA . MET A 1 70 ? -13.580 -7.293 4.549 1.00 94.00 70 MET A CA 1
ATOM 528 C C . MET A 1 70 ? -14.759 -6.751 5.356 1.00 94.00 70 MET A C 1
ATOM 530 O O . MET A 1 70 ? -14.629 -5.713 5.997 1.00 94.00 70 MET A O 1
ATOM 534 N N . SER A 1 71 ? -15.880 -7.478 5.393 1.00 93.06 71 SER A N 1
ATOM 535 C CA . SER A 1 71 ? -17.084 -7.105 6.151 1.00 93.06 71 SER A CA 1
ATOM 536 C C . SER A 1 71 ? -16.863 -7.038 7.669 1.00 93.06 71 SER A C 1
ATOM 538 O O . SER A 1 71 ? -17.701 -6.504 8.391 1.00 93.06 71 SER A O 1
ATOM 540 N N . SER A 1 72 ? -15.736 -7.562 8.161 1.00 93.44 72 SER A N 1
ATOM 541 C CA . SER A 1 72 ? -15.364 -7.510 9.574 1.00 93.44 72 SER A CA 1
ATOM 542 C C . SER A 1 72 ? -14.667 -6.212 9.994 1.00 93.44 72 SER A C 1
ATOM 544 O O . SER A 1 72 ? -14.489 -6.007 11.196 1.00 93.44 72 SER A O 1
ATOM 546 N N . TYR A 1 73 ? -14.252 -5.357 9.052 1.00 96.81 73 TYR A N 1
ATOM 547 C CA . TYR A 1 73 ? -13.451 -4.162 9.323 1.00 96.81 73 TYR A CA 1
ATOM 548 C C . TYR A 1 73 ? -14.244 -2.874 9.096 1.00 96.81 73 TYR A C 1
ATOM 550 O O . TYR A 1 73 ? -14.919 -2.720 8.086 1.00 96.81 73 TYR A O 1
ATOM 558 N N . ASP A 1 74 ? -14.076 -1.911 10.001 1.00 95.44 74 ASP A N 1
ATOM 559 C CA . ASP A 1 74 ? -14.622 -0.552 9.871 1.00 95.44 74 ASP A CA 1
ATOM 560 C C . ASP A 1 74 ? -13.629 0.390 9.172 1.00 95.44 74 ASP A C 1
ATOM 562 O O . ASP A 1 74 ? -13.971 1.479 8.715 1.00 95.44 74 ASP A O 1
ATOM 566 N N . LYS A 1 75 ? -12.344 0.020 9.168 1.00 95.69 75 LYS A N 1
ATOM 567 C CA . LYS A 1 75 ? -11.263 0.824 8.596 1.00 95.69 75 LYS A CA 1
ATOM 568 C C . LYS A 1 75 ? -10.197 -0.077 7.995 1.00 95.69 75 LYS A C 1
ATOM 570 O O . LYS A 1 75 ? -9.804 -1.076 8.604 1.00 95.69 75 LYS A O 1
ATOM 575 N N . ILE A 1 76 ? -9.659 0.330 6.852 1.00 97.25 76 ILE A N 1
ATOM 576 C CA . ILE A 1 76 ? -8.474 -0.286 6.260 1.00 97.25 76 ILE A CA 1
ATOM 577 C C . ILE A 1 76 ? -7.410 0.789 6.085 1.00 97.25 76 ILE A C 1
ATOM 579 O O . ILE A 1 76 ? -7.600 1.789 5.393 1.00 97.25 76 ILE A O 1
ATOM 583 N N . ILE A 1 77 ? -6.259 0.558 6.700 1.00 97.25 77 ILE A N 1
ATOM 584 C CA . ILE A 1 77 ? -5.030 1.264 6.375 1.00 97.25 77 ILE A CA 1
ATOM 585 C C . ILE A 1 77 ? -4.348 0.498 5.252 1.00 97.25 77 ILE A C 1
ATOM 587 O O . ILE A 1 77 ? -4.081 -0.694 5.394 1.00 97.25 77 ILE A O 1
ATOM 591 N N . VAL A 1 78 ? -4.033 1.188 4.164 1.00 98.31 78 VAL A N 1
ATOM 592 C CA . VAL A 1 78 ? -3.295 0.639 3.029 1.00 98.31 78 VAL A CA 1
ATOM 593 C C . VAL A 1 78 ? -1.937 1.320 2.964 1.00 98.31 78 VAL A C 1
ATOM 595 O O . VAL A 1 78 ? -1.841 2.510 2.661 1.00 98.31 78 VAL A O 1
ATOM 598 N N . ALA A 1 79 ? -0.885 0.562 3.263 1.00 97.44 79 ALA A N 1
ATOM 599 C CA . ALA A 1 79 ? 0.484 1.051 3.293 1.00 97.44 79 ALA A CA 1
ATOM 600 C C . ALA A 1 79 ? 1.307 0.533 2.103 1.00 97.44 79 ALA A C 1
ATOM 602 O O . ALA A 1 79 ? 1.342 -0.666 1.822 1.00 97.44 79 ALA A O 1
ATOM 603 N N . GLY A 1 80 ? 2.016 1.425 1.413 1.00 96.94 80 GLY A N 1
ATOM 604 C CA . GLY A 1 80 ? 2.824 1.058 0.248 1.00 96.94 80 GLY A CA 1
ATOM 605 C C . GLY A 1 80 ? 4.053 1.941 0.044 1.00 96.94 80 GLY A C 1
ATOM 606 O O . GLY A 1 80 ? 4.110 3.061 0.552 1.00 96.94 80 GLY A O 1
ATOM 607 N N . PRO A 1 81 ? 5.066 1.475 -0.702 1.00 95.19 81 PRO A N 1
ATOM 608 C CA . PRO A 1 81 ? 6.135 2.348 -1.146 1.00 95.19 81 PRO A CA 1
ATOM 609 C C . PRO A 1 81 ? 5.626 3.316 -2.220 1.00 95.19 81 PRO A C 1
ATOM 611 O O . PRO A 1 81 ? 4.844 2.943 -3.096 1.00 95.19 81 PRO A O 1
ATOM 614 N N . ASN A 1 82 ? 6.119 4.551 -2.167 1.00 94.44 82 ASN A N 1
ATOM 615 C CA . ASN A 1 82 ? 5.968 5.526 -3.239 1.00 94.44 82 ASN A CA 1
ATOM 616 C C . ASN A 1 82 ? 6.996 5.218 -4.342 1.00 94.44 82 ASN A C 1
ATOM 618 O O . ASN A 1 82 ? 8.206 5.328 -4.122 1.00 94.44 82 ASN A O 1
ATOM 622 N N . TRP A 1 83 ? 6.524 4.825 -5.524 1.00 93.50 83 TRP A N 1
ATOM 623 C CA . TRP A 1 83 ? 7.359 4.559 -6.695 1.00 93.50 83 TRP A CA 1
ATOM 624 C C . TRP A 1 83 ? 7.310 5.744 -7.656 1.00 93.50 83 TRP A C 1
ATOM 626 O O . TRP A 1 83 ? 6.549 5.759 -8.618 1.00 93.50 83 TRP A O 1
ATOM 636 N N . SER A 1 84 ? 8.135 6.756 -7.379 1.00 91.06 84 SER A N 1
ATOM 637 C CA . SER A 1 84 ? 8.270 7.966 -8.206 1.00 91.06 84 SER A CA 1
ATOM 638 C C . SER A 1 84 ? 6.955 8.731 -8.420 1.00 91.06 84 SER A C 1
ATOM 640 O O . SER A 1 84 ? 6.711 9.269 -9.494 1.00 91.06 84 SER A O 1
ATOM 642 N N . GLY A 1 85 ? 6.121 8.805 -7.385 1.00 93.69 85 GLY A N 1
ATOM 643 C CA . GLY A 1 85 ? 4.793 9.418 -7.411 1.00 93.69 85 GLY A CA 1
ATOM 644 C C . GLY A 1 85 ? 3.665 8.450 -7.753 1.00 93.69 85 GLY A C 1
ATOM 645 O O . GLY A 1 85 ? 2.524 8.878 -7.815 1.00 93.69 85 GLY A O 1
ATOM 646 N N . ALA A 1 86 ? 3.959 7.166 -7.964 1.00 95.50 86 ALA A N 1
ATOM 647 C CA . ALA A 1 86 ? 2.959 6.147 -8.252 1.00 95.50 86 ALA A CA 1
ATOM 648 C C . ALA A 1 86 ? 2.804 5.157 -7.091 1.00 95.50 86 ALA A C 1
ATOM 650 O O . ALA A 1 86 ? 3.776 4.776 -6.428 1.00 95.50 86 ALA A O 1
ATOM 651 N N . VAL A 1 87 ? 1.577 4.689 -6.888 1.00 97.12 87 VAL A N 1
ATOM 652 C CA . VAL A 1 87 ? 1.251 3.552 -6.031 1.00 97.12 87 VAL A CA 1
ATOM 653 C C . VAL A 1 87 ? 1.867 2.283 -6.610 1.00 97.12 87 VAL A C 1
ATOM 655 O O . VAL A 1 87 ? 1.759 2.005 -7.811 1.00 97.12 87 VAL A O 1
ATOM 658 N N . ALA A 1 88 ? 2.511 1.500 -5.744 1.00 97.50 88 ALA A N 1
ATOM 659 C CA . ALA A 1 88 ? 3.099 0.223 -6.121 1.00 97.50 88 ALA A CA 1
ATOM 660 C C . ALA A 1 88 ? 2.044 -0.732 -6.692 1.00 97.50 88 ALA A C 1
ATOM 662 O O . ALA A 1 88 ? 0.961 -0.893 -6.131 1.00 97.50 88 ALA A O 1
ATOM 663 N N . THR A 1 89 ? 2.366 -1.414 -7.788 1.00 98.31 89 THR A N 1
ATOM 664 C CA . THR A 1 89 ? 1.403 -2.246 -8.529 1.00 98.31 89 THR A CA 1
ATOM 665 C C . THR A 1 89 ? 0.756 -3.382 -7.718 1.00 98.31 89 THR A C 1
ATOM 667 O O . THR A 1 89 ? -0.419 -3.664 -7.968 1.00 98.31 89 THR A O 1
ATOM 670 N N . PRO A 1 90 ? 1.395 -3.989 -6.692 1.00 98.56 90 PRO A N 1
ATOM 671 C CA . PRO A 1 90 ? 0.699 -4.920 -5.799 1.00 98.56 90 PRO A CA 1
ATOM 672 C C . PRO A 1 90 ? -0.374 -4.240 -4.944 1.00 98.56 90 PRO A C 1
ATOM 674 O O . PRO A 1 90 ? -1.431 -4.814 -4.711 1.00 98.56 90 PRO A O 1
ATOM 677 N N . VAL A 1 91 ? -0.143 -2.994 -4.519 1.00 98.62 91 VAL A N 1
ATOM 678 C CA . VAL A 1 91 ? -1.147 -2.207 -3.787 1.00 98.62 91 VAL A CA 1
ATOM 679 C C . VAL A 1 91 ? -2.318 -1.863 -4.702 1.00 98.62 91 VAL A C 1
ATOM 681 O O . VAL A 1 91 ? -3.461 -1.980 -4.281 1.00 98.62 91 VAL A O 1
ATOM 684 N N . VAL A 1 92 ? -2.060 -1.524 -5.969 1.00 98.56 92 VAL A N 1
ATOM 685 C CA . VAL A 1 92 ? -3.135 -1.317 -6.957 1.00 98.56 92 VAL A CA 1
ATOM 686 C C . VAL A 1 92 ? -3.974 -2.587 -7.140 1.00 98.56 92 VAL A C 1
ATOM 688 O O . VAL A 1 92 ? -5.196 -2.509 -7.206 1.00 98.56 92 VAL A O 1
ATOM 691 N N . SER A 1 93 ? -3.335 -3.759 -7.175 1.00 98.56 93 SER A N 1
ATOM 692 C CA . SER A 1 93 ? -4.039 -5.051 -7.260 1.00 98.56 93 SER A CA 1
ATOM 693 C C . SER A 1 93 ? -4.941 -5.266 -6.046 1.00 98.56 93 SER A C 1
ATOM 695 O O . SER A 1 93 ? -6.124 -5.544 -6.201 1.00 98.56 93 SER A O 1
ATOM 697 N N . PHE A 1 94 ? -4.419 -5.009 -4.845 1.00 98.62 94 PHE A N 1
ATOM 698 C CA . PHE A 1 94 ? -5.202 -5.076 -3.613 1.00 98.62 94 PHE A CA 1
ATOM 699 C C . PHE A 1 94 ? -6.400 -4.118 -3.622 1.00 98.62 94 PHE A C 1
ATOM 701 O O . PHE A 1 94 ? -7.504 -4.535 -3.290 1.00 98.62 94 PHE A O 1
ATOM 708 N N . LEU A 1 95 ? -6.218 -2.860 -4.045 1.00 98.44 95 LEU A N 1
ATOM 709 C CA . LEU A 1 95 ? -7.311 -1.883 -4.147 1.00 98.44 95 LEU A CA 1
ATOM 710 C C . LEU A 1 95 ? -8.417 -2.343 -5.107 1.00 98.44 95 LEU A C 1
ATOM 712 O O . LEU A 1 95 ? -9.590 -2.080 -4.846 1.00 98.44 95 LEU A O 1
ATOM 716 N N . LYS A 1 96 ? -8.060 -3.040 -6.194 1.00 97.31 96 LYS A N 1
ATOM 717 C CA . LYS A 1 96 ? -9.032 -3.641 -7.118 1.00 97.31 96 LYS A CA 1
ATOM 718 C C . LYS A 1 96 ? -9.784 -4.811 -6.491 1.00 97.31 96 LYS A C 1
ATOM 720 O O . LYS A 1 96 ? -10.989 -4.924 -6.695 1.00 97.31 96 LYS A O 1
ATOM 725 N N . ASP A 1 97 ? -9.102 -5.644 -5.715 1.00 97.44 97 ASP A N 1
ATOM 726 C CA . ASP A 1 97 ? -9.720 -6.813 -5.088 1.00 97.44 97 ASP A CA 1
ATOM 727 C C . ASP A 1 97 ? -10.664 -6.446 -3.931 1.00 97.44 97 ASP A C 1
ATOM 729 O O . ASP A 1 97 ? -11.594 -7.195 -3.640 1.00 97.44 97 ASP A O 1
ATOM 733 N N . ILE A 1 98 ? -10.462 -5.290 -3.286 1.00 97.50 98 ILE A N 1
ATOM 734 C CA . ILE A 1 98 ? -11.335 -4.801 -2.204 1.00 97.50 98 ILE A CA 1
ATOM 735 C C . ILE A 1 98 ? -12.420 -3.821 -2.673 1.00 97.50 98 ILE A C 1
ATOM 737 O O . ILE A 1 98 ? -13.075 -3.193 -1.837 1.00 97.50 98 ILE A O 1
ATOM 741 N N . GLN A 1 99 ? -12.615 -3.652 -3.987 1.00 97.06 99 GLN A N 1
ATOM 742 C CA . GLN A 1 99 ? -13.706 -2.816 -4.498 1.00 97.06 99 GLN A CA 1
ATOM 743 C C . GLN A 1 99 ? -15.047 -3.273 -3.903 1.00 97.06 99 GLN A C 1
ATOM 745 O O . GLN A 1 99 ? -15.319 -4.465 -3.770 1.00 97.06 99 GLN A O 1
ATOM 750 N N . GLY A 1 100 ? -15.884 -2.307 -3.521 1.00 95.12 100 GLY A N 1
ATOM 751 C CA . GLY A 1 100 ? -17.125 -2.557 -2.781 1.00 95.12 100 GLY A CA 1
ATOM 752 C C . GLY A 1 100 ? -16.992 -2.457 -1.257 1.00 95.12 100 GLY A C 1
ATOM 753 O O . GLY A 1 100 ? -18.012 -2.446 -0.571 1.00 95.12 100 GLY A O 1
ATOM 754 N N . PHE A 1 101 ? -15.778 -2.316 -0.712 1.00 96.81 101 PHE A N 1
ATOM 755 C CA . PHE A 1 101 ? -15.601 -1.889 0.675 1.00 96.81 101 PHE A CA 1
ATOM 756 C C . PHE A 1 101 ? -16.074 -0.437 0.848 1.00 96.81 101 PHE A C 1
ATOM 758 O O . PHE A 1 101 ? -15.518 0.483 0.249 1.00 96.81 101 PHE A O 1
ATOM 765 N N . ALA A 1 102 ? -17.122 -0.238 1.647 1.00 94.56 102 ALA A N 1
ATOM 766 C CA . ALA A 1 102 ? -17.793 1.057 1.786 1.00 94.56 102 ALA A CA 1
ATOM 767 C C . ALA A 1 102 ? -17.245 1.924 2.933 1.00 94.56 102 ALA A C 1
ATOM 769 O O . ALA A 1 102 ? -17.466 3.138 2.954 1.00 94.56 102 ALA A O 1
ATOM 770 N N . GLU A 1 103 ? -16.545 1.307 3.885 1.00 96.38 103 GLU A N 1
ATOM 771 C CA . GLU A 1 103 ? -16.018 2.009 5.050 1.00 96.38 103 GLU A CA 1
ATOM 772 C C . GLU A 1 103 ? -14.691 2.720 4.728 1.00 96.38 103 GLU A C 1
ATOM 774 O O . GLU A 1 103 ? -14.314 2.922 3.572 1.00 96.38 103 GLU A O 1
ATOM 779 N N . GLN A 1 104 ? -13.975 3.179 5.751 1.00 96.75 104 GLN A N 1
ATOM 780 C CA . GLN A 1 104 ? -12.894 4.143 5.569 1.00 96.75 104 GLN A CA 1
ATOM 781 C C . GLN A 1 104 ? -11.589 3.506 5.079 1.00 96.75 104 GLN A C 1
ATOM 783 O O . GLN A 1 104 ? -11.059 2.582 5.700 1.00 96.75 104 GLN A O 1
ATOM 788 N N . ILE A 1 105 ? -11.003 4.094 4.035 1.00 97.88 105 ILE A N 1
ATOM 789 C CA . ILE A 1 105 ? -9.629 3.834 3.601 1.00 97.88 105 ILE A CA 1
ATOM 790 C C . ILE A 1 105 ? -8.708 4.967 4.066 1.00 97.88 105 ILE A C 1
ATOM 792 O O . ILE A 1 105 ? -8.939 6.144 3.775 1.00 97.88 105 ILE A O 1
ATOM 796 N N . ILE A 1 106 ? -7.616 4.601 4.737 1.00 96.81 106 ILE A N 1
ATOM 797 C CA . ILE A 1 106 ? -6.485 5.489 5.024 1.00 96.81 106 ILE A CA 1
ATOM 798 C C . ILE A 1 106 ? -5.282 5.021 4.209 1.00 96.81 106 ILE A C 1
ATOM 800 O O . ILE A 1 106 ? -4.858 3.874 4.316 1.00 96.81 106 ILE A O 1
ATOM 804 N N . SER A 1 107 ? -4.707 5.912 3.410 1.00 97.00 107 SER A N 1
ATOM 805 C CA . SER A 1 107 ? -3.485 5.640 2.655 1.00 97.00 107 SER A CA 1
ATOM 806 C C . SER A 1 107 ? -2.257 6.084 3.437 1.00 97.00 107 SER A C 1
ATOM 808 O O . SER A 1 107 ? -2.231 7.201 3.960 1.00 97.00 107 SER A O 1
ATOM 810 N N . ILE A 1 108 ? -1.226 5.241 3.478 1.00 94.56 108 ILE A N 1
ATOM 811 C CA . ILE A 1 108 ? 0.091 5.593 4.012 1.00 94.56 108 ILE A CA 1
ATOM 812 C C . ILE A 1 108 ? 1.147 5.242 2.976 1.00 94.56 108 ILE A C 1
ATOM 814 O O . ILE A 1 108 ? 1.235 4.097 2.535 1.00 94.56 108 ILE A O 1
ATOM 818 N N . ASN A 1 109 ? 1.994 6.200 2.615 1.00 92.25 109 ASN A N 1
ATOM 819 C CA . ASN A 1 109 ? 3.180 5.893 1.827 1.00 92.25 109 ASN A CA 1
ATOM 820 C C . ASN A 1 109 ? 4.469 5.985 2.628 1.00 92.25 109 ASN A C 1
ATOM 822 O O . ASN A 1 109 ? 4.597 6.755 3.581 1.00 92.25 109 ASN A O 1
ATOM 826 N N . THR A 1 110 ? 5.437 5.191 2.180 1.00 87.69 110 THR A N 1
ATOM 827 C CA . THR A 1 110 ? 6.844 5.347 2.537 1.00 87.69 110 THR A CA 1
ATOM 828 C C . THR A 1 110 ? 7.622 5.799 1.311 1.00 87.69 110 THR A C 1
ATOM 830 O O . THR A 1 110 ? 7.619 5.109 0.288 1.00 87.69 110 THR A O 1
ATOM 833 N N . SER A 1 111 ? 8.298 6.933 1.410 1.00 83.88 111 SER A N 1
ATOM 834 C CA . SER A 1 111 ? 9.059 7.573 0.341 1.00 83.88 111 SER A CA 1
ATOM 835 C C . SER A 1 111 ? 10.358 8.161 0.905 1.00 83.88 111 SER A C 1
ATOM 837 O O . SER A 1 111 ? 10.585 8.180 2.111 1.00 83.88 111 SER A O 1
ATOM 839 N N . VAL A 1 112 ? 11.228 8.666 0.034 1.00 74.44 112 VAL A N 1
ATOM 840 C CA . VAL A 1 112 ? 12.372 9.505 0.440 1.00 74.44 112 VAL A CA 1
ATOM 841 C C . VAL A 1 112 ? 11.996 10.998 0.516 1.00 74.44 112 VAL A C 1
ATOM 843 O O . VAL A 1 112 ? 12.861 11.860 0.394 1.00 74.44 112 VAL A O 1
ATOM 846 N N . GLY A 1 113 ? 10.705 11.311 0.680 1.00 69.19 113 GLY A N 1
ATOM 847 C CA . GLY A 1 113 ? 10.168 12.674 0.776 1.00 69.19 113 GLY A CA 1
ATOM 848 C C . GLY A 1 113 ? 9.954 13.379 -0.568 1.00 69.19 113 GLY A C 1
ATOM 849 O O . GLY A 1 113 ? 9.951 14.606 -0.622 1.00 69.19 113 GLY A O 1
ATOM 850 N N . GLN A 1 114 ? 9.818 12.632 -1.666 1.00 77.31 114 GLN A N 1
ATOM 851 C CA . GLN A 1 114 ? 9.581 13.185 -3.003 1.00 77.31 114 GLN A CA 1
ATOM 852 C C . GLN A 1 114 ? 8.277 12.651 -3.591 1.00 77.31 114 GLN A C 1
ATOM 854 O O . GLN A 1 114 ? 7.922 11.495 -3.379 1.00 77.31 114 GLN A O 1
ATOM 859 N N . ASN A 1 115 ? 7.614 13.481 -4.400 1.00 88.75 115 ASN A N 1
ATOM 860 C CA . ASN A 1 115 ? 6.424 13.119 -5.179 1.00 88.75 115 ASN A CA 1
ATOM 861 C C . ASN A 1 115 ? 5.232 12.630 -4.344 1.00 88.75 115 ASN A C 1
ATOM 863 O O . ASN A 1 115 ? 4.385 11.897 -4.845 1.00 88.75 115 ASN A O 1
ATOM 867 N N . ASP A 1 116 ? 5.139 13.034 -3.080 1.00 90.94 116 ASP A N 1
ATOM 868 C CA . ASP A 1 116 ? 4.064 12.582 -2.197 1.00 90.94 116 ASP A CA 1
ATOM 869 C C . ASP A 1 116 ? 2.680 13.072 -2.658 1.00 90.94 116 ASP A C 1
ATOM 871 O O . ASP A 1 116 ? 1.703 12.335 -2.576 1.00 90.94 116 ASP A O 1
ATOM 875 N N . ASN A 1 117 ? 2.584 14.290 -3.206 1.00 92.69 117 ASN A N 1
ATOM 876 C CA . ASN A 1 117 ? 1.325 14.788 -3.775 1.00 92.69 117 ASN A CA 1
ATOM 877 C C . ASN A 1 117 ? 0.884 13.956 -4.984 1.00 92.69 117 ASN A C 1
ATOM 879 O O . ASN A 1 117 ? -0.280 13.579 -5.055 1.00 92.69 117 ASN A O 1
ATOM 883 N N . LEU A 1 118 ? 1.825 13.605 -5.870 1.00 95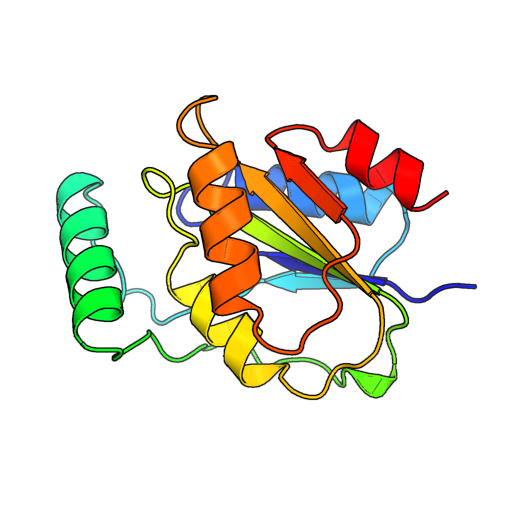.38 118 LEU A N 1
ATOM 884 C CA . LEU A 1 118 ? 1.551 12.736 -7.018 1.00 95.38 118 LEU A CA 1
ATOM 885 C C . LEU A 1 118 ? 1.086 11.353 -6.559 1.00 95.38 118 LEU A C 1
ATOM 887 O O . LEU A 1 118 ? 0.101 10.844 -7.077 1.00 95.38 118 LEU A O 1
ATOM 891 N N . TYR A 1 119 ? 1.732 10.788 -5.534 1.00 96.38 119 TYR A N 1
ATOM 892 C CA . TYR A 1 119 ? 1.291 9.523 -4.950 1.00 96.38 119 TYR A CA 1
ATOM 893 C C . TYR A 1 119 ? -0.128 9.625 -4.395 1.00 96.38 119 TYR A C 1
ATOM 895 O O . TYR A 1 119 ? -0.921 8.710 -4.572 1.00 96.38 119 TYR A O 1
ATOM 903 N N . ASN A 1 120 ? -0.461 10.717 -3.706 1.00 95.56 120 ASN A N 1
ATOM 904 C CA . ASN A 1 120 ? -1.780 10.885 -3.102 1.00 95.56 120 ASN A CA 1
ATOM 905 C C . ASN A 1 120 ? -2.881 11.042 -4.156 1.00 95.56 120 ASN A C 1
ATOM 907 O O . ASN A 1 120 ? -3.972 10.505 -3.972 1.00 95.56 120 ASN A O 1
ATOM 911 N N . GLU A 1 121 ? -2.598 11.752 -5.247 1.00 97.19 121 GLU A N 1
ATOM 912 C CA . GLU A 1 121 ? -3.483 11.846 -6.411 1.00 97.19 121 GLU A CA 1
ATOM 913 C C . GLU A 1 121 ? -3.656 10.474 -7.070 1.00 97.19 121 GLU A C 1
ATOM 915 O O . GLU A 1 121 ? -4.785 10.006 -7.216 1.00 97.19 121 GLU A O 1
ATOM 920 N N . ASP A 1 122 ? -2.549 9.784 -7.355 1.00 97.69 122 ASP A N 1
ATOM 921 C CA . ASP A 1 122 ? -2.570 8.453 -7.957 1.00 97.69 122 ASP A CA 1
ATOM 922 C C . ASP A 1 122 ? -3.296 7.435 -7.072 1.00 97.69 122 ASP A C 1
ATOM 924 O O . ASP A 1 122 ? -4.111 6.657 -7.550 1.00 97.69 122 ASP A O 1
ATOM 928 N N . PHE A 1 123 ? -3.073 7.456 -5.758 1.00 98.38 123 PHE A N 1
ATOM 929 C CA . PHE A 1 123 ? -3.763 6.559 -4.837 1.00 98.38 123 PHE A CA 1
ATOM 930 C C . PHE A 1 123 ? -5.271 6.760 -4.881 1.00 98.38 123 PHE A C 1
ATOM 932 O O . PHE A 1 123 ? -6.006 5.778 -4.883 1.00 98.38 123 PHE A O 1
ATOM 939 N N . ARG A 1 124 ? -5.744 8.009 -4.936 1.00 98.12 124 ARG A N 1
ATOM 940 C CA . ARG A 1 124 ? -7.178 8.297 -5.058 1.00 98.12 124 ARG A CA 1
ATOM 941 C C . ARG A 1 124 ? -7.733 7.823 -6.395 1.00 98.12 124 ARG A C 1
ATOM 943 O O . ARG A 1 124 ? -8.821 7.262 -6.412 1.00 98.12 124 ARG A O 1
ATOM 950 N N . GLU A 1 125 ? -6.979 7.984 -7.479 1.00 97.88 125 GLU A N 1
ATOM 951 C CA . GLU A 1 125 ? -7.355 7.450 -8.791 1.00 97.88 125 GLU A CA 1
ATOM 952 C C . GLU A 1 125 ? -7.470 5.917 -8.764 1.00 97.88 125 GLU A C 1
ATOM 954 O O . GLU A 1 125 ? -8.487 5.365 -9.174 1.00 97.88 125 GLU A O 1
ATOM 959 N N . GLN A 1 126 ? -6.469 5.220 -8.215 1.00 97.94 126 GLN A N 1
ATOM 960 C CA . GLN A 1 126 ? -6.465 3.754 -8.136 1.00 97.94 126 GLN A CA 1
ATOM 961 C C . GLN A 1 126 ? -7.488 3.199 -7.135 1.00 97.94 126 GLN A C 1
ATOM 963 O O . GLN A 1 126 ? -7.948 2.069 -7.289 1.00 97.94 126 GLN A O 1
ATOM 968 N N . ALA A 1 127 ? -7.836 3.970 -6.104 1.00 97.88 127 ALA A N 1
ATOM 969 C CA . ALA A 1 127 ? -8.859 3.599 -5.134 1.00 97.88 127 ALA A CA 1
ATOM 970 C C . ALA A 1 127 ? -10.273 3.634 -5.739 1.00 97.88 127 ALA A C 1
ATOM 972 O O . ALA A 1 127 ? -11.149 2.918 -5.250 1.00 97.88 127 ALA A O 1
ATOM 973 N N . ASN A 1 128 ? -10.478 4.393 -6.822 1.00 96.44 128 ASN A N 1
ATOM 974 C CA . ASN A 1 128 ? -11.756 4.517 -7.518 1.00 96.44 128 ASN A CA 1
ATOM 975 C C . ASN A 1 128 ? -12.896 4.900 -6.544 1.00 96.44 128 ASN A C 1
ATOM 977 O O . ASN A 1 128 ? -12.828 5.957 -5.920 1.00 96.44 128 ASN A O 1
ATOM 981 N N . ASP A 1 129 ? -13.912 4.050 -6.375 1.00 96.00 129 ASP A N 1
ATOM 982 C CA . ASP A 1 129 ? -15.099 4.329 -5.555 1.00 96.00 129 ASP A CA 1
ATOM 983 C C . ASP A 1 129 ? -14.869 4.134 -4.044 1.00 96.00 129 ASP A C 1
ATOM 985 O O . ASP A 1 129 ? -15.768 4.378 -3.236 1.00 96.00 129 ASP A O 1
ATOM 989 N N . LEU A 1 130 ? -13.679 3.684 -3.633 1.00 98.06 130 LEU A N 1
ATOM 990 C CA . LEU A 1 130 ? -13.357 3.493 -2.222 1.00 98.06 130 LEU A CA 1
ATOM 991 C C . LEU A 1 130 ? -13.290 4.832 -1.473 1.00 98.06 130 LEU A C 1
ATOM 993 O O . LEU A 1 130 ? -12.739 5.830 -1.945 1.00 98.06 130 LEU A O 1
ATOM 997 N N . ASN A 1 131 ? -13.777 4.833 -0.234 1.00 97.69 131 ASN A N 1
ATOM 998 C CA . ASN A 1 131 ? -13.849 6.027 0.601 1.00 97.69 131 ASN A CA 1
ATOM 999 C C . ASN A 1 131 ? -12.489 6.380 1.237 1.00 97.69 131 ASN A C 1
ATOM 1001 O O . ASN A 1 131 ? -12.221 6.081 2.403 1.00 97.69 131 ASN A O 1
ATOM 1005 N N . VAL A 1 132 ? -11.607 7.023 0.466 1.00 97.88 132 VAL A N 1
ATOM 1006 C CA . VAL A 1 132 ? -10.292 7.484 0.947 1.00 97.88 132 VAL A CA 1
ATOM 1007 C C . VAL A 1 132 ? -10.432 8.756 1.786 1.00 97.88 132 VAL A C 1
ATOM 1009 O O . VAL A 1 132 ? -10.430 9.877 1.263 1.00 97.88 132 VAL A O 1
ATOM 1012 N N . VAL A 1 133 ? -10.488 8.593 3.107 1.00 96.69 133 VAL A N 1
ATOM 1013 C CA . VAL A 1 133 ? -10.707 9.693 4.063 1.00 96.69 133 VAL A CA 1
ATOM 1014 C C . VAL A 1 133 ? -9.425 10.429 4.447 1.00 96.69 133 VAL A C 1
ATOM 1016 O O . VAL A 1 133 ? -9.471 11.605 4.804 1.00 96.69 133 VAL A O 1
ATOM 1019 N N . LEU A 1 134 ? -8.270 9.763 4.356 1.00 95.00 134 LEU A N 1
ATOM 1020 C CA . LEU A 1 134 ? -6.982 10.327 4.753 1.00 95.00 134 LEU A CA 1
ATOM 1021 C C . LEU A 1 134 ? -5.836 9.746 3.917 1.00 95.00 134 LEU A C 1
ATOM 1023 O O . LEU A 1 134 ? -5.805 8.555 3.618 1.00 95.00 134 LEU A O 1
ATOM 1027 N N . THR A 1 135 ? -4.870 10.596 3.577 1.00 94.19 135 THR A N 1
ATOM 1028 C CA . THR A 1 135 ? -3.596 10.218 2.954 1.00 94.19 135 THR A CA 1
ATOM 1029 C C . THR A 1 135 ? -2.449 10.771 3.795 1.00 94.19 135 THR A C 1
ATOM 1031 O O . THR A 1 135 ? -2.453 11.955 4.151 1.00 94.19 135 THR A O 1
ATOM 1034 N N . VAL A 1 136 ? -1.478 9.924 4.131 1.00 91.56 136 VAL A N 1
ATOM 1035 C CA . VAL A 1 136 ? -0.352 10.252 5.010 1.00 91.56 136 VAL A CA 1
ATOM 1036 C C . VAL A 1 136 ? 0.969 9.853 4.352 1.00 91.56 136 VAL A C 1
ATOM 1038 O O . VAL A 1 136 ? 1.074 8.785 3.752 1.00 91.56 136 VAL A O 1
ATOM 1041 N N . ASN A 1 137 ? 1.990 10.702 4.482 1.00 90.06 137 ASN A N 1
ATOM 1042 C CA . ASN A 1 137 ? 3.294 10.501 3.852 1.00 90.06 137 ASN A CA 1
ATOM 1043 C C . ASN A 1 137 ? 4.366 10.393 4.937 1.00 90.06 137 ASN A C 1
ATOM 1045 O O . ASN A 1 137 ? 4.564 11.356 5.672 1.00 90.06 137 ASN A O 1
ATOM 1049 N N . ASN A 1 138 ? 5.054 9.252 5.032 1.00 84.25 138 ASN A N 1
ATOM 1050 C CA . ASN A 1 138 ? 6.168 9.020 5.967 1.00 84.25 138 ASN A CA 1
ATOM 1051 C C . ASN A 1 138 ? 5.887 9.332 7.452 1.00 84.25 138 ASN A C 1
ATOM 1053 O O . ASN A 1 138 ? 6.825 9.534 8.217 1.00 84.25 138 ASN A O 1
ATOM 1057 N N . ASP A 1 139 ? 4.622 9.364 7.870 1.00 83.12 139 ASP A N 1
ATOM 1058 C CA . ASP A 1 139 ? 4.223 9.853 9.191 1.00 83.12 139 ASP A CA 1
ATOM 1059 C C . ASP A 1 139 ? 3.260 8.858 9.853 1.00 83.12 139 ASP A C 1
ATOM 1061 O O . ASP A 1 139 ? 2.041 8.904 9.687 1.00 83.12 139 ASP A O 1
ATOM 1065 N N . ALA A 1 140 ? 3.832 7.887 10.566 1.00 81.62 140 ALA A N 1
ATOM 1066 C CA . ALA A 1 140 ? 3.049 6.886 11.284 1.00 81.62 140 ALA A CA 1
ATOM 1067 C C . ALA A 1 140 ? 2.235 7.514 12.428 1.00 81.62 140 ALA A C 1
ATOM 1069 O O . ALA A 1 140 ? 1.116 7.073 12.689 1.00 81.62 140 ALA A O 1
ATOM 1070 N N . GLU A 1 141 ? 2.764 8.557 13.076 1.00 85.69 141 GLU A N 1
ATOM 1071 C CA . GLU A 1 141 ? 2.118 9.232 14.205 1.00 85.69 141 GLU A CA 1
ATOM 1072 C C . GLU A 1 141 ? 0.812 9.891 13.776 1.00 85.69 141 GLU A C 1
ATOM 1074 O O . GLU A 1 141 ? -0.223 9.656 14.394 1.00 85.69 141 GLU A O 1
ATOM 1079 N N . LYS A 1 142 ? 0.812 10.617 12.655 1.00 84.12 142 LYS A N 1
ATOM 1080 C CA . LYS A 1 142 ? -0.405 11.233 12.116 1.00 84.12 142 LYS A CA 1
ATOM 1081 C C . LYS A 1 142 ? -1.477 10.207 11.757 1.00 84.12 142 LYS A C 1
ATOM 1083 O O . LYS A 1 142 ? -2.665 10.469 11.947 1.00 84.12 142 LYS A O 1
ATOM 1088 N N . ALA A 1 143 ? -1.081 9.044 11.239 1.00 81.00 143 ALA A N 1
ATOM 1089 C CA . ALA A 1 143 ? -2.024 7.960 10.985 1.00 81.00 143 ALA A CA 1
ATOM 1090 C C . ALA A 1 143 ? -2.593 7.394 12.295 1.00 81.00 143 ALA A C 1
ATOM 1092 O O . ALA A 1 143 ? -3.798 7.188 12.398 1.00 81.00 143 ALA A O 1
ATOM 1093 N N . ILE A 1 144 ? -1.746 7.189 13.304 1.00 85.81 144 ILE A N 1
ATOM 1094 C CA . ILE A 1 144 ? -2.149 6.723 14.635 1.00 85.81 144 ILE A CA 1
ATOM 1095 C C . ILE A 1 144 ? -3.093 7.724 15.311 1.00 85.81 144 ILE A C 1
ATOM 1097 O O . ILE A 1 144 ? -4.098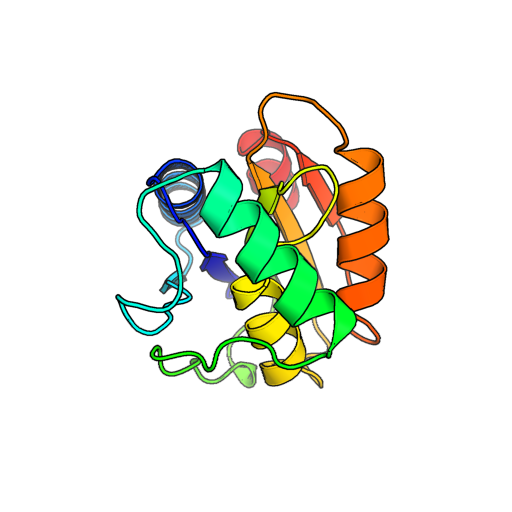 7.316 15.887 1.00 85.81 144 ILE A O 1
ATOM 1101 N N . ASP A 1 145 ? -2.809 9.021 15.232 1.00 87.62 145 ASP A N 1
ATOM 1102 C CA . ASP A 1 145 ? -3.619 10.067 15.859 1.00 87.62 145 ASP A CA 1
ATOM 1103 C C . ASP A 1 145 ? -5.008 10.195 15.234 1.00 87.62 145 ASP A C 1
ATOM 1105 O O . ASP A 1 145 ? -5.961 10.501 15.941 1.00 87.62 145 ASP A O 1
ATOM 1109 N N . TYR A 1 146 ? -5.156 9.888 13.942 1.00 84.06 146 TYR A N 1
ATOM 1110 C CA . TYR A 1 146 ? -6.469 9.796 13.295 1.00 84.06 146 TYR A CA 1
ATOM 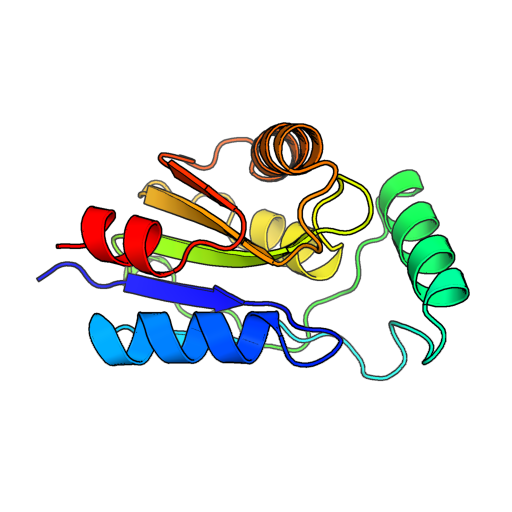1111 C C . TYR A 1 146 ? -7.310 8.604 13.792 1.00 84.06 146 TYR A C 1
ATOM 1113 O O . TYR A 1 146 ? -8.532 8.582 13.634 1.00 84.06 146 TYR A O 1
ATOM 1121 N N . LEU A 1 147 ? -6.661 7.574 14.338 1.00 80.00 147 LEU A N 1
ATOM 1122 C CA . LEU A 1 147 ? -7.307 6.318 14.724 1.00 80.00 147 LEU A CA 1
ATOM 1123 C C . LEU A 1 147 ? -7.712 6.268 16.200 1.00 80.00 147 LEU A C 1
ATOM 1125 O O . LEU A 1 147 ? -8.474 5.370 16.561 1.00 80.00 147 LEU A O 1
ATOM 1129 N N . LYS A 1 148 ? -7.214 7.201 17.017 1.00 76.25 148 LYS A N 1
ATOM 1130 C CA . LYS A 1 148 ? -7.629 7.419 18.410 1.00 76.25 148 LYS A CA 1
ATOM 1131 C C . LYS A 1 148 ? -8.968 8.152 18.473 1.00 76.25 148 LYS A C 1
ATOM 1133 O O . LYS A 1 148 ? -9.747 7.819 19.393 1.00 76.25 148 LYS A O 1
#

Mean predicted aligned error: 3.17 Å

Sequence (148 aa):
MTNTLVAYYSLTGNTKKIANEISKVIGSNLFEITVAADTFPNGMFETADVAKEQRKTGNLPSLTSHIPEMSSYDKIIVAGPNWSGAVATPVVSFLKDIQGFAEQIISINTSVGQNDNLYNEDFREQANDLNVVLTVNNDAEKAIDYLK

Solvent-accessible surface area (backbone atoms only — not comparable to full-atom values): 8356 Å² total; per-residue (Å²): 132,86,39,38,37,38,37,32,30,50,95,86,48,64,35,48,53,54,51,51,52,48,26,68,74,73,70,38,46,78,42,69,58,38,56,59,86,79,74,53,61,96,46,71,67,60,30,49,52,51,47,50,52,23,64,76,71,65,62,53,58,66,67,70,48,83,80,72,76,62,92,72,42,55,31,37,36,44,33,28,44,50,56,92,21,30,62,39,47,62,54,47,37,50,39,60,74,50,63,86,50,77,49,41,30,34,41,36,34,38,58,94,83,61,48,59,68,47,22,52,53,40,42,51,61,58,38,57,90,42,40,69,79,43,77,40,71,72,43,64,63,65,56,50,63,75,71,108

Organism: NCBI:txid47770

Radius of gyration: 14.19 Å; Cα contacts (8 Å, |Δi|>4): 271; chains: 1; bounding box: 35×29×39 Å

Nearest PDB structures (foldseek):
  3edo-assembly2_B  TM=9.574E-01  e=3.885E-15  Lactobacillus acidophilus NCFM
  4ici-assembly1_A  TM=8.423E-01  e=2.172E-09  Bacteroides eggerthii DSM 20697
  4j8p-assembly1_A  TM=8.374E-01  e=4.561E-09  Bacteroides uniformis ATCC 8492
  3klb-assembly1_A  TM=8.376E-01  e=3.147E-09  Bacteroides fragilis NCTC 9343
  2n1m-assembly1_A  TM=8.181E-01  e=4.031E-09  Lactobacillus acidophilus NCFM

Foldseek 3Di:
DFAEEEEEEDPPCPLVVLSVVLCVLLVYHYHYFAFPPPQADPDLVRRLVSQVVCVVVVVFTDTPDDDDDLVRGQEYEYEYEQNQLAGGRSSLNVLVVPPPNAHEYEYEYEYPPPNQVSVVVNVCVSNDPYHHPYYYYPCSPVVNVVSD